Protein AF-A0A1M7TRY5-F1 (afdb_monomer_lite)

Sequence (156 aa):
MSALAARDRWSAGRLVAAAGLALAAMGAANVMFQVAPPAPGEPVGPVYLAAAAAGALAGWAHLGRQLGRGFAHAMVMGLGAAGLAALYALLAGALRDVVHVYSYAGFSSVMRLLDYMAVRFLEHLWTFARPRPLGALAVGAMIAGVFAEHYHRLWR

pLDDT: mean 76.02, std 9.77, range [50.25, 90.56]

Foldseek 3Di:
DDPVVVCLLVDPLLQLQLQLQLVLQLQLLVQLCVQPPDDVPDDSVQLSVQLSNQRNCLSNPFLSVPAPVDLVVLLVSLLVSLVRSLLRSLLSQLVVVLVVVVVPVHDPDPVVSVVSSVVSSVVSVVSSPDPRSSVSSSVSSSVSSNVSNVSSVVRD

InterPro domains:
  IPR047784 TrgA [NF033773] (11-156)

Organism: NCBI:txid1189325

Structure (mmCIF, N/CA/C/O backbone):
data_AF-A0A1M7TRY5-F1
#
_entry.id   AF-A0A1M7TRY5-F1
#
loop_
_atom_site.group_PDB
_atom_site.id
_atom_site.type_symbol
_atom_site.label_atom_id
_atom_site.label_alt_id
_atom_site.label_comp_id
_atom_site.label_asym_id
_atom_site.label_entity_id
_atom_site.label_seq_id
_atom_site.pdbx_PDB_ins_code
_atom_site.Cartn_x
_atom_site.Cartn_y
_atom_site.Cartn_z
_atom_site.occupancy
_atom_site.B_iso_or_equiv
_atom_site.auth_seq_id
_atom_site.auth_comp_id
_atom_site.auth_asym_id
_atom_site.auth_atom_id
_atom_site.pdbx_PDB_model_num
ATOM 1 N N . MET A 1 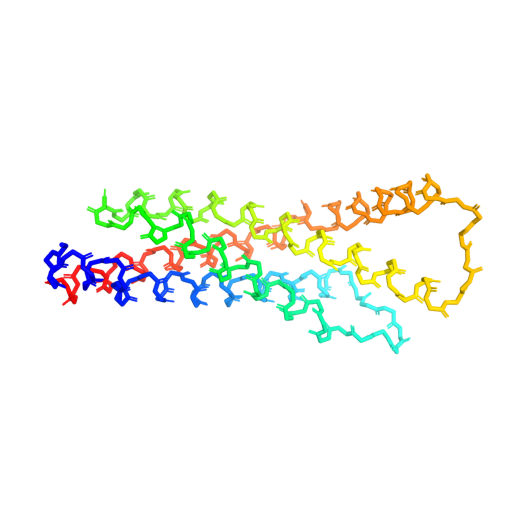1 ? -14.292 -26.425 16.934 1.00 50.25 1 MET A N 1
ATOM 2 C CA . MET A 1 1 ? -14.077 -24.962 16.819 1.00 50.25 1 MET A CA 1
ATOM 3 C C . MET A 1 1 ? -15.422 -24.277 16.987 1.00 50.25 1 MET A C 1
ATOM 5 O O . MET A 1 1 ? -16.325 -24.596 16.229 1.00 50.25 1 MET A O 1
ATOM 9 N N . SER A 1 2 ? -15.596 -23.419 17.995 1.00 58.88 2 SER A N 1
ATOM 10 C CA . SER A 1 2 ? -16.878 -22.742 18.241 1.00 58.88 2 SER A CA 1
ATOM 11 C C . SER A 1 2 ? -17.143 -21.657 17.188 1.00 58.88 2 SER A C 1
ATOM 13 O O . SER A 1 2 ? -16.215 -20.988 16.731 1.00 58.88 2 SER A O 1
ATOM 15 N N . ALA A 1 3 ? -18.409 -21.459 16.808 1.00 56.62 3 ALA A N 1
ATOM 16 C CA . ALA A 1 3 ? -18.828 -20.448 15.828 1.00 56.62 3 ALA A CA 1
ATOM 17 C C . ALA A 1 3 ? -18.386 -19.015 16.206 1.00 56.62 3 ALA A C 1
ATOM 19 O O . ALA A 1 3 ? -18.107 -18.192 15.336 1.00 56.62 3 ALA A O 1
ATOM 20 N N . LEU A 1 4 ? -18.222 -18.744 17.505 1.00 55.84 4 LEU A N 1
ATOM 21 C CA . LEU A 1 4 ? -17.671 -17.495 18.040 1.00 55.84 4 LEU A CA 1
ATOM 22 C C . LEU A 1 4 ? -16.197 -17.279 17.655 1.00 55.84 4 LEU A C 1
ATOM 24 O O . LEU A 1 4 ? -15.829 -16.185 17.239 1.00 55.84 4 LEU A O 1
ATOM 28 N N . ALA A 1 5 ? -15.368 -18.328 17.687 1.00 52.44 5 ALA A N 1
ATOM 29 C CA . ALA A 1 5 ? -13.963 -18.250 17.275 1.00 52.44 5 ALA A CA 1
ATOM 30 C C . ALA A 1 5 ? -13.796 -18.065 15.753 1.00 52.44 5 ALA A C 1
ATOM 32 O O . ALA A 1 5 ? -12.782 -17.536 15.294 1.00 52.44 5 ALA A O 1
ATOM 33 N N . ALA A 1 6 ? -14.786 -18.491 14.958 1.00 51.72 6 ALA A N 1
ATOM 34 C CA . ALA A 1 6 ? -14.837 -18.197 13.529 1.00 51.72 6 ALA A CA 1
ATOM 35 C C . ALA A 1 6 ? -15.232 -16.730 13.278 1.00 51.72 6 ALA A C 1
ATOM 37 O O . ALA A 1 6 ? -14.573 -16.057 12.492 1.00 51.72 6 ALA A O 1
ATOM 38 N N . ARG A 1 7 ? -16.233 -16.204 13.994 1.00 56.09 7 ARG A N 1
ATOM 39 C CA . ARG A 1 7 ? -16.694 -14.809 13.869 1.00 56.09 7 ARG A CA 1
ATOM 40 C C . ARG A 1 7 ? -15.608 -13.787 14.235 1.00 56.09 7 ARG A C 1
ATOM 42 O O . ARG A 1 7 ? -15.452 -12.795 13.534 1.00 56.09 7 ARG A O 1
ATOM 49 N N . ASP A 1 8 ? -14.797 -14.079 15.251 1.00 55.81 8 ASP A N 1
ATOM 50 C CA . ASP A 1 8 ? -13.663 -13.231 15.660 1.00 55.81 8 ASP A CA 1
ATOM 51 C C . ASP A 1 8 ? -12.472 -13.321 14.670 1.00 55.81 8 ASP A C 1
ATOM 53 O O . ASP A 1 8 ? -11.713 -12.369 14.490 1.00 55.81 8 ASP A O 1
ATOM 57 N N . ARG A 1 9 ? -12.325 -14.449 13.948 1.00 50.66 9 ARG A N 1
ATOM 58 C CA . ARG A 1 9 ? -11.321 -14.608 12.872 1.00 50.66 9 ARG A CA 1
ATOM 59 C C . ARG A 1 9 ? -11.648 -13.790 11.620 1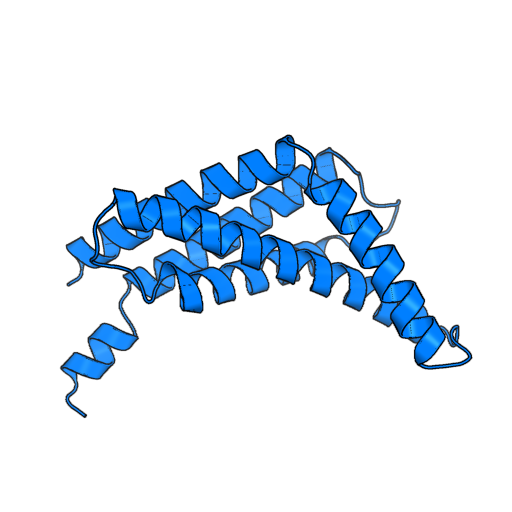.00 50.66 9 ARG A C 1
ATOM 61 O O . ARG A 1 9 ? -10.702 -13.370 10.947 1.00 50.66 9 ARG A O 1
ATOM 68 N N . TRP A 1 10 ? -12.932 -13.559 11.342 1.00 58.38 10 TRP A N 1
ATOM 69 C CA . TRP A 1 10 ? -13.459 -12.788 10.205 1.00 58.38 10 TRP A CA 1
ATOM 70 C C . TRP A 1 10 ? -14.070 -11.447 10.642 1.00 58.38 10 TRP A C 1
ATOM 72 O O . TRP A 1 10 ? -15.041 -10.983 10.046 1.00 58.38 10 TRP A O 1
ATOM 82 N N . SER A 1 11 ? -13.545 -10.837 11.709 1.00 66.81 11 SER A N 1
ATOM 83 C CA . SER A 1 11 ? -14.120 -9.610 12.258 1.00 66.81 11 SER A CA 1
ATOM 84 C C . SER A 1 11 ? -14.104 -8.478 11.226 1.00 66.81 11 SER A C 1
ATOM 86 O O . SER A 1 11 ? -13.125 -8.287 10.496 1.00 66.81 11 SER A O 1
ATOM 88 N N . ALA A 1 12 ? -15.191 -7.703 11.179 1.00 76.38 12 ALA A N 1
ATOM 89 C CA . ALA A 1 12 ? -15.332 -6.537 10.305 1.00 76.38 12 ALA A CA 1
ATOM 90 C C . ALA A 1 12 ? -14.117 -5.592 10.402 1.00 76.38 12 ALA A C 1
ATOM 92 O O . ALA A 1 12 ? -13.675 -5.042 9.397 1.00 76.38 12 ALA A O 1
ATOM 93 N N . GLY A 1 13 ? -13.492 -5.498 11.583 1.00 79.31 13 GLY A N 1
ATOM 94 C CA . GLY A 1 13 ? -12.253 -4.750 11.799 1.00 79.31 13 GLY A CA 1
ATOM 95 C C . GLY A 1 13 ? -11.076 -5.200 10.921 1.00 79.31 13 GLY A C 1
ATOM 96 O O . GLY A 1 13 ? -10.320 -4.355 10.453 1.00 79.31 13 GLY A O 1
ATOM 97 N N . ARG A 1 14 ? -10.923 -6.499 10.622 1.00 82.38 14 ARG A N 1
ATOM 98 C CA . ARG A 1 14 ? -9.838 -6.998 9.748 1.00 82.38 14 ARG A CA 1
ATOM 99 C C . ARG A 1 14 ? -10.061 -6.634 8.286 1.00 82.38 14 ARG A C 1
ATOM 101 O O . ARG A 1 14 ? -9.095 -6.340 7.586 1.00 82.38 14 ARG A O 1
ATOM 108 N N . LEU A 1 15 ? -11.318 -6.616 7.841 1.00 86.75 15 LEU A N 1
ATOM 109 C CA . LEU A 1 15 ? -11.678 -6.136 6.505 1.00 86.75 15 LEU A CA 1
ATOM 110 C C . LEU A 1 15 ? -11.440 -4.629 6.389 1.00 86.75 15 LEU A C 1
ATOM 112 O O . LEU A 1 15 ? -10.847 -4.192 5.409 1.00 86.75 15 LEU A O 1
ATOM 116 N N . VAL A 1 16 ? -11.814 -3.851 7.409 1.00 87.75 16 VAL A N 1
ATOM 117 C CA . VAL A 1 16 ? -11.538 -2.405 7.462 1.00 87.75 16 VAL A CA 1
ATOM 118 C C . VAL A 1 16 ? -10.030 -2.135 7.485 1.00 87.75 16 VAL A C 1
ATOM 120 O O . VAL A 1 16 ? -9.562 -1.266 6.758 1.00 87.75 16 VAL A O 1
ATOM 123 N N . ALA A 1 17 ? -9.253 -2.915 8.243 1.00 86.44 17 ALA A N 1
ATOM 124 C CA . ALA A 1 17 ? -7.792 -2.834 8.251 1.00 86.44 17 ALA A CA 1
ATOM 125 C C . ALA A 1 17 ? -7.193 -3.106 6.864 1.00 86.44 17 ALA A C 1
ATOM 127 O O . ALA A 1 17 ? -6.343 -2.347 6.403 1.00 86.44 17 ALA A O 1
ATOM 128 N N . ALA A 1 18 ? -7.643 -4.170 6.192 1.00 88.69 18 ALA A N 1
ATOM 129 C CA . ALA A 1 18 ? -7.191 -4.523 4.850 1.00 88.69 18 ALA A CA 1
ATOM 130 C C . ALA A 1 18 ? -7.576 -3.453 3.819 1.00 88.69 18 ALA A C 1
ATOM 132 O O . ALA A 1 18 ? -6.717 -2.970 3.088 1.00 88.69 18 ALA A O 1
ATOM 133 N N . ALA A 1 19 ? -8.842 -3.031 3.791 1.00 90.56 19 ALA A N 1
ATOM 134 C CA . ALA A 1 19 ? -9.328 -2.015 2.862 1.00 90.56 19 ALA A CA 1
ATOM 135 C C . ALA A 1 19 ? -8.653 -0.654 3.094 1.00 90.56 19 ALA A C 1
ATOM 137 O O . ALA A 1 19 ? -8.221 -0.007 2.144 1.00 90.56 19 ALA A O 1
ATOM 138 N N . GLY A 1 20 ? -8.499 -0.240 4.354 1.00 88.88 20 GLY A N 1
ATOM 139 C CA . GLY A 1 20 ? -7.842 1.013 4.712 1.00 88.88 20 GLY A CA 1
ATOM 140 C C . GLY A 1 20 ? -6.372 1.044 4.295 1.00 88.88 20 GLY A C 1
ATOM 141 O O . GLY A 1 20 ? -5.928 2.022 3.698 1.00 88.88 20 GLY A O 1
ATOM 142 N N . LEU A 1 21 ? -5.621 -0.037 4.538 1.00 87.31 21 LEU A N 1
ATOM 143 C CA . LEU A 1 21 ? -4.227 -0.124 4.089 1.00 87.31 21 LEU A CA 1
ATOM 144 C C . LEU A 1 21 ? -4.096 -0.282 2.572 1.00 87.31 21 LEU A C 1
ATOM 146 O O . LEU A 1 21 ? -3.147 0.252 2.006 1.00 87.31 21 LEU A O 1
ATOM 150 N N . ALA A 1 22 ? -5.036 -0.950 1.900 1.00 88.75 22 ALA A N 1
ATOM 151 C CA . ALA A 1 22 ? -5.077 -1.001 0.439 1.00 88.75 22 ALA A CA 1
ATOM 152 C C . ALA A 1 22 ? -5.228 0.405 -0.160 1.00 88.75 22 ALA A C 1
ATOM 154 O O . ALA A 1 22 ? -4.449 0.796 -1.028 1.00 88.75 22 ALA A O 1
ATOM 155 N N . LEU A 1 23 ? -6.175 1.195 0.357 1.00 90.00 23 LEU A N 1
ATOM 156 C CA . LEU A 1 23 ? -6.386 2.580 -0.069 1.00 90.00 23 LEU A CA 1
ATOM 157 C C . LEU A 1 23 ? -5.186 3.473 0.264 1.00 90.00 23 LEU A C 1
ATOM 159 O O . LEU A 1 23 ? -4.768 4.268 -0.576 1.00 90.00 23 LEU A O 1
AT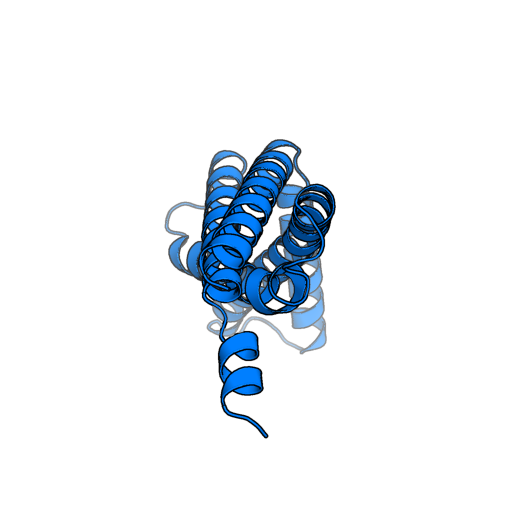OM 163 N N . ALA A 1 24 ? -4.591 3.321 1.450 1.00 87.38 24 ALA A N 1
ATOM 164 C CA . ALA A 1 24 ? -3.386 4.057 1.827 1.00 87.38 24 ALA A CA 1
ATOM 165 C C . ALA A 1 24 ? -2.205 3.738 0.895 1.00 87.38 24 ALA A C 1
ATOM 167 O O . ALA A 1 24 ? -1.498 4.648 0.463 1.00 87.38 24 ALA A O 1
ATOM 168 N N . ALA A 1 25 ? -2.017 2.465 0.536 1.00 85.25 25 ALA A N 1
ATOM 169 C CA . ALA A 1 25 ? -0.975 2.036 -0.390 1.00 85.25 25 ALA A CA 1
ATOM 170 C C . ALA A 1 25 ? -1.214 2.557 -1.817 1.00 85.25 25 ALA A C 1
ATOM 172 O O . ALA A 1 25 ? -0.278 3.041 -2.452 1.00 85.25 25 ALA A O 1
ATOM 173 N N . MET A 1 26 ? -2.462 2.550 -2.301 1.00 87.25 26 MET A N 1
ATOM 174 C CA . MET A 1 26 ? -2.819 3.191 -3.575 1.00 87.25 26 MET A CA 1
ATOM 175 C C . MET A 1 26 ? -2.552 4.699 -3.552 1.00 87.25 26 MET A C 1
ATOM 177 O O . MET A 1 26 ? -2.012 5.245 -4.513 1.00 87.25 26 MET A O 1
ATOM 181 N N . GLY A 1 27 ? -2.896 5.376 -2.454 1.00 85.94 27 GLY A N 1
ATOM 182 C CA . GLY A 1 27 ? -2.615 6.798 -2.265 1.00 85.94 27 GLY A CA 1
ATOM 183 C C . GLY A 1 27 ? -1.115 7.096 -2.280 1.00 85.94 27 GLY A C 1
ATOM 184 O O . GLY A 1 27 ? -0.677 8.028 -2.951 1.00 85.94 27 GLY A O 1
ATOM 185 N N . ALA A 1 28 ? -0.308 6.268 -1.616 1.00 82.81 28 ALA A N 1
ATOM 186 C CA . ALA A 1 28 ? 1.147 6.385 -1.643 1.00 82.81 28 ALA A CA 1
ATOM 187 C C . ALA A 1 28 ? 1.725 6.156 -3.049 1.00 82.81 28 ALA A C 1
ATOM 189 O O . ALA A 1 28 ? 2.584 6.923 -3.480 1.00 82.81 28 ALA A O 1
ATOM 190 N N . ALA A 1 29 ? 1.212 5.171 -3.796 1.00 81.31 29 ALA A N 1
ATOM 191 C CA . ALA A 1 29 ? 1.572 4.958 -5.198 1.00 81.31 29 ALA A CA 1
ATOM 192 C C . ALA A 1 29 ? 1.198 6.169 -6.073 1.00 81.31 29 ALA A C 1
ATOM 194 O O . ALA A 1 29 ? 1.983 6.592 -6.916 1.00 81.31 29 ALA A O 1
ATOM 195 N N . ASN A 1 30 ? 0.046 6.799 -5.823 1.00 86.56 30 ASN A N 1
ATOM 196 C CA . ASN A 1 30 ? -0.344 8.025 -6.518 1.00 86.56 30 ASN A CA 1
ATOM 197 C C . ASN A 1 30 ? 0.645 9.172 -6.264 1.00 86.56 30 ASN A C 1
ATOM 199 O O . ASN A 1 30 ? 1.083 9.842 -7.195 1.00 86.56 30 ASN A O 1
ATOM 203 N N . VAL A 1 31 ? 1.029 9.379 -5.002 1.00 85.19 31 VAL A N 1
ATOM 204 C CA . VAL A 1 31 ? 2.023 10.396 -4.628 1.00 85.19 31 VAL A CA 1
ATOM 205 C C . VAL A 1 31 ? 3.393 10.071 -5.229 1.00 85.19 31 VAL A C 1
ATOM 207 O O . VAL A 1 31 ? 4.097 10.981 -5.661 1.00 85.19 31 VAL A O 1
ATOM 210 N N . MET A 1 32 ? 3.762 8.790 -5.312 1.00 80.50 32 MET A N 1
ATOM 211 C CA . MET A 1 32 ? 4.979 8.353 -5.996 1.00 80.50 32 MET A CA 1
ATOM 212 C C . MET A 1 32 ? 4.971 8.790 -7.465 1.00 80.50 32 MET A C 1
ATOM 214 O O . MET A 1 32 ? 5.928 9.429 -7.892 1.00 80.50 32 MET A O 1
ATOM 218 N N . PHE A 1 33 ? 3.888 8.545 -8.209 1.00 81.88 33 PHE A N 1
ATOM 219 C CA . PHE A 1 33 ? 3.788 8.950 -9.618 1.00 81.88 33 PHE A CA 1
ATOM 220 C C . PHE A 1 33 ? 3.756 10.467 -9.831 1.00 81.88 33 PHE A C 1
ATOM 222 O O . PHE A 1 33 ? 4.169 10.949 -10.878 1.00 81.88 33 PHE A O 1
ATOM 229 N N . GLN A 1 34 ? 3.329 11.251 -8.841 1.00 85.00 34 GLN A N 1
ATOM 230 C CA . GLN A 1 34 ? 3.463 12.712 -8.907 1.00 85.00 34 GLN A CA 1
ATOM 231 C C . GLN A 1 34 ? 4.914 13.180 -8.739 1.00 85.00 34 GLN A C 1
ATOM 233 O O . GLN A 1 34 ? 5.290 14.244 -9.224 1.00 85.00 34 GLN A O 1
ATOM 238 N N . VAL A 1 35 ? 5.725 12.410 -8.014 1.00 81.19 35 VAL A N 1
ATOM 239 C CA . VAL A 1 35 ? 7.126 12.730 -7.718 1.00 81.19 35 VAL A CA 1
ATOM 240 C C . VAL A 1 35 ? 8.077 12.165 -8.778 1.00 81.19 35 VAL A C 1
ATOM 242 O O . VAL A 1 35 ? 9.120 12.762 -9.047 1.00 81.19 35 VAL A O 1
ATOM 245 N N . ALA A 1 36 ? 7.720 11.027 -9.365 1.00 79.44 36 ALA A N 1
ATOM 246 C CA . ALA A 1 36 ? 8.403 10.372 -10.469 1.00 79.44 36 ALA A CA 1
ATOM 247 C C . ALA A 1 36 ? 7.343 9.937 -11.495 1.00 79.44 36 ALA A C 1
ATOM 249 O O . ALA A 1 36 ? 6.797 8.836 -11.380 1.00 79.44 36 ALA A O 1
ATOM 250 N N . PRO A 1 37 ? 7.003 10.817 -12.455 1.00 81.75 37 PRO A N 1
ATOM 251 C CA . PRO A 1 37 ? 6.012 10.510 -13.474 1.00 81.75 37 PRO A CA 1
ATOM 252 C C . PRO A 1 37 ? 6.404 9.264 -14.274 1.00 81.75 37 PRO A C 1
ATOM 254 O O . PRO A 1 37 ? 7.580 9.121 -14.620 1.00 81.75 37 PRO A O 1
ATOM 257 N N . PRO A 1 38 ? 5.443 8.376 -14.577 1.00 78.69 38 PRO A N 1
ATOM 258 C CA . PRO A 1 38 ? 5.690 7.223 -15.433 1.00 78.69 38 PRO A CA 1
ATOM 259 C C . PRO A 1 38 ? 6.067 7.677 -16.849 1.00 78.69 38 PRO A C 1
ATOM 261 O O . PRO A 1 38 ? 5.706 8.779 -17.280 1.00 78.69 38 PRO A O 1
ATOM 264 N N . ALA A 1 39 ? 6.777 6.824 -17.589 1.00 77.88 39 ALA A N 1
ATOM 265 C CA . ALA A 1 39 ? 7.139 7.138 -18.966 1.00 77.88 39 ALA A CA 1
ATOM 266 C C . ALA A 1 39 ? 5.883 7.257 -19.864 1.00 77.88 39 ALA A C 1
ATOM 268 O O . ALA A 1 39 ? 4.848 6.641 -19.579 1.00 77.88 39 ALA A O 1
ATOM 269 N N . PRO A 1 40 ? 5.933 8.026 -20.969 1.00 76.75 40 PRO A N 1
ATOM 270 C CA . PRO A 1 40 ? 4.800 8.145 -21.884 1.00 76.75 40 PRO A CA 1
ATOM 271 C C . PRO A 1 40 ? 4.383 6.769 -22.425 1.00 76.75 40 PRO A C 1
ATOM 273 O O . PRO A 1 40 ? 5.200 6.053 -22.998 1.00 76.75 40 PRO A O 1
ATOM 276 N N . GLY A 1 41 ? 3.110 6.402 -22.247 1.00 73.88 41 GLY A N 1
ATOM 277 C CA . GLY A 1 41 ? 2.567 5.105 -22.677 1.00 73.88 41 GLY A CA 1
ATOM 278 C C . GLY A 1 41 ? 2.753 3.958 -21.677 1.00 73.88 41 GLY A C 1
ATOM 279 O O . GLY A 1 41 ? 2.320 2.839 -21.946 1.00 73.88 41 GLY A O 1
ATOM 280 N N . GLU A 1 42 ? 3.351 4.215 -20.514 1.00 76.00 42 GLU A N 1
ATOM 281 C CA . GLU A 1 42 ? 3.552 3.192 -19.497 1.00 76.00 42 GLU A CA 1
ATOM 282 C C . GLU A 1 42 ? 2.258 2.921 -18.692 1.00 76.00 42 GLU A C 1
ATOM 284 O O . GLU A 1 42 ? 1.690 3.842 -18.093 1.00 76.00 42 GLU A O 1
ATOM 289 N N . PRO A 1 43 ? 1.763 1.666 -18.628 1.00 74.62 43 PRO A N 1
ATOM 290 C CA . PRO A 1 43 ? 0.533 1.367 -17.905 1.00 74.62 43 PRO A CA 1
ATOM 291 C C . PRO A 1 43 ? 0.743 1.424 -16.386 1.00 74.62 43 PRO A C 1
ATOM 293 O O . PRO A 1 43 ? 1.333 0.532 -15.786 1.00 74.62 43 PRO A O 1
ATOM 296 N N . VAL A 1 44 ? 0.182 2.448 -15.744 1.00 79.50 44 VAL A N 1
ATOM 297 C CA . VAL A 1 44 ? 0.230 2.648 -14.281 1.00 79.50 44 VAL A CA 1
ATOM 298 C C . VAL A 1 44 ? -0.763 1.784 -13.493 1.00 79.50 44 VAL A C 1
ATOM 300 O O . VAL A 1 44 ? -0.536 1.483 -12.321 1.00 79.50 44 VAL A O 1
ATOM 303 N N . GLY A 1 45 ? -1.853 1.341 -14.127 1.00 81.75 45 GLY A N 1
ATOM 304 C CA . GLY A 1 45 ? -2.920 0.552 -13.491 1.00 81.75 45 GLY A CA 1
ATOM 305 C C . GLY A 1 45 ? -2.445 -0.697 -12.723 1.00 81.75 45 GLY A C 1
ATOM 306 O O . GLY A 1 45 ? -2.845 -0.874 -11.570 1.00 81.75 45 GLY A O 1
ATOM 307 N N . PRO A 1 46 ? -1.561 -1.540 -13.293 1.00 77.38 46 PRO A N 1
ATOM 308 C CA . PRO A 1 46 ? -1.017 -2.709 -12.601 1.00 77.38 46 PRO A CA 1
ATOM 309 C C . PRO A 1 46 ? -0.269 -2.372 -11.307 1.00 77.38 46 PRO A C 1
ATOM 311 O O . PRO A 1 46 ? -0.348 -3.133 -10.345 1.00 77.38 46 PRO A O 1
ATOM 314 N N . VAL A 1 47 ? 0.419 -1.227 -11.249 1.00 76.44 47 VAL A N 1
ATOM 315 C CA . VAL A 1 47 ? 1.155 -0.804 -10.047 1.00 76.44 47 VAL A CA 1
ATOM 316 C C . VAL A 1 47 ? 0.189 -0.408 -8.932 1.00 76.44 47 VAL A C 1
ATOM 318 O O . VAL A 1 47 ? 0.393 -0.792 -7.783 1.00 76.44 47 VAL A O 1
ATOM 321 N N . TYR A 1 48 ? -0.905 0.285 -9.260 1.00 83.06 48 TYR A N 1
ATOM 322 C CA . TYR A 1 48 ? -1.960 0.577 -8.286 1.00 83.06 48 TYR A CA 1
ATOM 323 C C . TYR A 1 48 ? -2.608 -0.696 -7.738 1.00 83.06 48 TYR A C 1
ATOM 325 O O . TYR A 1 48 ? -2.802 -0.805 -6.530 1.00 83.06 48 TYR A O 1
ATOM 333 N N . LEU A 1 49 ? -2.911 -1.665 -8.606 1.00 83.12 49 LEU A N 1
ATOM 334 C CA . LEU A 1 49 ? -3.467 -2.964 -8.209 1.00 83.12 49 LEU A CA 1
ATOM 335 C C . LEU A 1 49 ? -2.511 -3.737 -7.301 1.00 83.12 49 LEU A C 1
ATOM 337 O O . LEU A 1 49 ? -2.927 -4.268 -6.273 1.00 83.12 49 LEU A O 1
ATOM 341 N N . ALA A 1 50 ? -1.227 -3.758 -7.648 1.00 79.12 50 ALA A N 1
ATOM 342 C CA . ALA A 1 50 ? -0.200 -4.382 -6.835 1.00 79.12 50 ALA A CA 1
ATOM 343 C C . ALA A 1 50 ? -0.054 -3.710 -5.463 1.00 79.12 50 ALA A C 1
ATOM 345 O O . ALA A 1 50 ? -0.016 -4.401 -4.445 1.00 79.12 50 ALA A O 1
ATOM 346 N N . ALA A 1 51 ? -0.032 -2.376 -5.417 1.00 82.25 51 ALA A N 1
ATOM 347 C CA . ALA A 1 51 ? 0.012 -1.618 -4.171 1.00 82.25 51 ALA A CA 1
ATOM 348 C C . ALA A 1 51 ? -1.239 -1.867 -3.314 1.00 82.25 51 ALA A C 1
ATOM 350 O O . ALA A 1 51 ? -1.127 -2.086 -2.109 1.00 82.25 51 ALA A O 1
ATOM 351 N N . ALA A 1 52 ? -2.424 -1.908 -3.928 1.00 85.62 52 ALA A N 1
ATOM 352 C CA . ALA A 1 52 ? -3.674 -2.224 -3.244 1.00 85.62 52 ALA A CA 1
ATOM 353 C C . ALA A 1 52 ? -3.655 -3.639 -2.653 1.00 85.62 52 ALA A C 1
ATOM 355 O O . ALA A 1 52 ? -3.995 -3.821 -1.486 1.00 85.62 52 ALA A O 1
ATOM 356 N N . ALA A 1 53 ? -3.221 -4.636 -3.430 1.00 85.50 53 ALA A N 1
ATOM 357 C CA . ALA A 1 53 ? -3.119 -6.022 -2.982 1.00 85.50 53 ALA A CA 1
ATOM 358 C C . ALA A 1 53 ? -2.100 -6.172 -1.844 1.00 85.50 53 ALA A C 1
ATOM 360 O O . ALA A 1 53 ? -2.393 -6.798 -0.826 1.00 85.50 53 ALA A O 1
ATOM 361 N N . ALA A 1 54 ? -0.934 -5.537 -1.975 1.00 82.81 54 ALA A N 1
ATOM 362 C CA . ALA A 1 54 ? 0.090 -5.465 -0.940 1.00 82.81 54 ALA A CA 1
ATOM 363 C C . ALA A 1 54 ? -0.446 -4.843 0.359 1.00 82.81 54 ALA A C 1
ATOM 365 O O . ALA A 1 54 ? -0.296 -5.422 1.438 1.00 82.81 54 ALA A O 1
ATOM 366 N N . GLY A 1 55 ? -1.114 -3.691 0.253 1.00 85.12 55 GLY A N 1
ATOM 367 C CA . GLY A 1 55 ? -1.751 -3.008 1.375 1.00 85.12 55 GLY A CA 1
ATOM 368 C C . GLY A 1 55 ? -2.841 -3.860 2.025 1.00 85.12 55 GLY A C 1
ATOM 369 O O . GLY A 1 55 ? -2.855 -4.007 3.245 1.00 85.12 55 GLY A O 1
ATOM 370 N N . ALA A 1 56 ? -3.696 -4.505 1.231 1.00 87.81 56 ALA A N 1
ATOM 371 C CA . ALA A 1 56 ? -4.736 -5.399 1.730 1.00 87.81 56 ALA A CA 1
ATOM 372 C C . ALA A 1 56 ? -4.151 -6.584 2.508 1.00 87.81 56 ALA A C 1
ATOM 374 O O . ALA A 1 56 ? -4.599 -6.879 3.618 1.00 87.81 56 ALA A O 1
ATOM 375 N N . LEU A 1 57 ? -3.122 -7.238 1.961 1.00 86.81 57 LEU A N 1
ATOM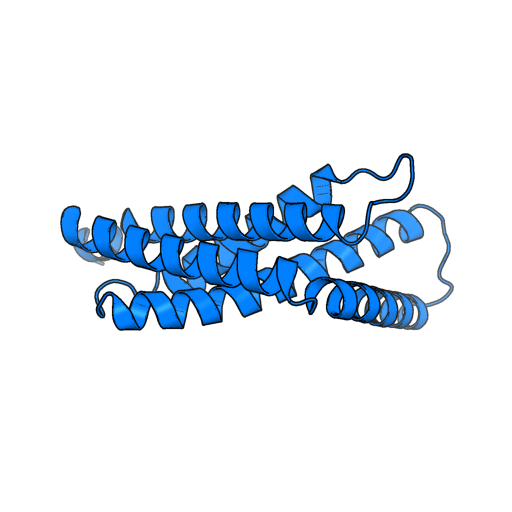 376 C CA . LEU A 1 57 ? -2.451 -8.368 2.603 1.00 86.81 57 LEU A CA 1
ATOM 377 C C . LEU A 1 57 ? -1.759 -7.944 3.902 1.00 86.81 57 LEU A C 1
ATOM 379 O O . LEU A 1 57 ? -1.951 -8.593 4.933 1.00 86.81 57 LEU A O 1
ATOM 383 N N . ALA A 1 58 ? -1.013 -6.836 3.886 1.00 84.19 58 ALA A N 1
ATOM 384 C CA . ALA A 1 58 ? -0.361 -6.297 5.076 1.00 84.19 58 ALA A CA 1
ATOM 385 C C . ALA A 1 58 ? -1.388 -5.884 6.147 1.00 84.19 58 ALA A C 1
ATOM 387 O O . ALA A 1 58 ? -1.225 -6.207 7.327 1.00 84.19 58 ALA A O 1
ATOM 388 N N . GLY A 1 59 ? -2.487 -5.243 5.745 1.00 85.12 59 GLY A N 1
ATOM 389 C CA . GLY A 1 59 ? -3.574 -4.858 6.641 1.00 85.12 59 GLY A CA 1
ATOM 390 C C . GLY A 1 59 ? -4.308 -6.049 7.240 1.00 85.12 59 GLY A C 1
ATOM 391 O O . GLY A 1 59 ? -4.586 -6.061 8.435 1.00 85.12 59 GLY A O 1
ATOM 392 N N . TRP A 1 60 ? -4.547 -7.103 6.467 1.00 87.69 60 TRP A N 1
ATOM 393 C CA . TRP A 1 60 ? -5.193 -8.316 6.963 1.00 87.69 60 TRP A CA 1
ATOM 394 C C . TRP A 1 60 ? -4.296 -9.135 7.906 1.00 87.69 60 TRP A C 1
ATOM 396 O O . TRP A 1 60 ? -4.733 -9.614 8.967 1.00 87.69 60 TRP A O 1
ATOM 406 N N . ALA A 1 61 ? -3.039 -9.332 7.498 1.00 84.31 61 ALA A N 1
ATOM 407 C CA . ALA A 1 61 ? -2.097 -10.223 8.161 1.00 84.31 61 ALA A CA 1
ATOM 408 C C . ALA A 1 61 ? -1.422 -9.574 9.372 1.00 84.31 61 ALA A C 1
ATOM 410 O O . ALA A 1 61 ? -1.270 -10.245 10.392 1.00 84.31 61 ALA A O 1
ATOM 411 N N . HIS A 1 62 ? -1.048 -8.296 9.298 1.00 81.69 62 HIS A N 1
ATOM 412 C CA . HIS A 1 62 ? -0.318 -7.627 10.376 1.00 81.69 62 HIS A CA 1
ATOM 413 C C . HIS A 1 62 ? -1.208 -6.732 11.222 1.00 81.69 62 HIS A C 1
ATOM 415 O O . HIS A 1 62 ? -1.278 -6.950 12.428 1.00 81.69 62 HIS A O 1
ATOM 421 N N . LEU A 1 63 ? -1.931 -5.784 10.624 1.00 81.62 63 LEU A N 1
ATOM 422 C CA . LEU A 1 63 ? -2.767 -4.858 11.395 1.00 81.62 63 LEU A CA 1
ATOM 423 C C . LEU A 1 63 ? -3.985 -5.578 12.001 1.00 81.62 63 LEU A C 1
ATOM 425 O O . LEU A 1 63 ? -4.222 -5.523 13.205 1.00 81.62 63 LEU A O 1
ATOM 429 N N . GLY A 1 64 ? -4.708 -6.347 11.187 1.00 80.56 64 GLY A N 1
ATOM 430 C CA . GLY A 1 64 ? -5.942 -7.027 11.572 1.00 80.56 64 GLY A CA 1
ATOM 431 C C . GLY A 1 64 ? -5.773 -8.067 12.685 1.00 80.56 64 GLY A C 1
ATOM 432 O O . GLY A 1 64 ? -6.687 -8.275 13.476 1.00 80.56 64 GLY A O 1
ATOM 433 N N . ARG A 1 65 ? -4.604 -8.717 12.791 1.00 80.50 65 ARG A N 1
ATOM 434 C CA . ARG A 1 65 ? -4.321 -9.685 13.875 1.00 80.50 65 ARG A CA 1
ATOM 435 C C . ARG A 1 65 ? -4.094 -9.021 15.232 1.00 80.50 65 ARG A C 1
ATOM 437 O O . ARG A 1 65 ? -4.038 -9.725 16.237 1.00 80.50 65 ARG A O 1
ATOM 444 N N . GLN A 1 66 ? -3.907 -7.706 15.255 1.00 79.69 66 GLN A N 1
ATOM 445 C CA . GLN A 1 66 ? -3.508 -6.960 16.447 1.00 79.69 66 GLN A CA 1
ATOM 446 C C . GLN A 1 66 ? -4.581 -5.986 16.942 1.00 79.69 66 GLN A C 1
ATOM 448 O O . GLN A 1 66 ? -4.342 -5.244 17.894 1.00 79.69 66 GLN A O 1
ATOM 453 N N . LEU A 1 67 ? -5.768 -6.026 16.333 1.00 81.25 67 LEU A N 1
ATOM 454 C CA . LEU A 1 67 ? -6.926 -5.240 16.746 1.00 81.25 67 LEU A CA 1
ATOM 455 C C . LEU A 1 67 ? -7.420 -5.654 18.141 1.00 81.25 67 LEU A C 1
ATOM 457 O O . LEU A 1 67 ? -7.346 -6.818 18.541 1.00 81.25 67 LEU A O 1
ATOM 461 N N . GLY A 1 68 ? -7.943 -4.680 18.882 1.00 79.88 68 GLY A N 1
ATOM 462 C CA . GLY A 1 68 ? -8.420 -4.816 20.256 1.00 79.88 68 GLY A CA 1
ATOM 463 C C . GLY A 1 68 ? -7.364 -4.528 21.325 1.00 79.88 68 GLY A C 1
ATOM 464 O O . GLY A 1 68 ? -7.636 -4.746 22.503 1.00 79.88 68 GLY A O 1
ATOM 465 N N . ARG A 1 69 ? -6.175 -4.047 20.940 1.00 81.75 69 ARG A N 1
ATOM 466 C CA . ARG A 1 69 ? -5.070 -3.712 21.860 1.00 81.75 69 ARG A CA 1
ATOM 467 C C . ARG A 1 69 ? -4.949 -2.222 22.183 1.00 81.75 69 ARG A C 1
ATOM 469 O O . ARG A 1 69 ? -4.042 -1.842 22.916 1.00 81.75 69 ARG A O 1
ATOM 476 N N . GLY A 1 70 ? -5.841 -1.374 21.665 1.00 81.31 70 GLY A N 1
ATOM 477 C CA . GLY A 1 70 ? -5.771 0.075 21.882 1.00 81.31 70 GLY A CA 1
ATOM 478 C C . GLY A 1 70 ? -5.439 0.875 20.628 1.00 81.31 70 GLY A C 1
ATOM 479 O O . GLY A 1 70 ? -4.712 0.414 19.751 1.00 81.31 70 GLY A O 1
ATOM 480 N N . PHE A 1 71 ? -5.927 2.118 20.582 1.00 77.12 71 PHE A N 1
ATOM 481 C CA . PHE A 1 71 ? -5.704 3.044 19.464 1.00 77.12 71 PHE A CA 1
ATOM 482 C C . PHE A 1 71 ? -4.223 3.379 19.247 1.00 77.12 71 PHE A C 1
ATOM 484 O O . PHE A 1 71 ? -3.756 3.363 18.111 1.00 77.12 71 PHE A O 1
ATOM 491 N N . ALA A 1 72 ? -3.466 3.611 20.325 1.00 76.00 72 ALA A N 1
ATOM 492 C CA . ALA A 1 72 ? -2.030 3.886 20.234 1.00 76.00 72 ALA A CA 1
ATOM 493 C C . ALA A 1 72 ? -1.258 2.700 19.628 1.00 76.00 72 ALA A C 1
ATOM 495 O O . ALA A 1 72 ? -0.391 2.885 18.778 1.00 76.00 72 ALA A O 1
ATOM 496 N N . HIS A 1 73 ? -1.624 1.470 20.003 1.00 74.94 73 HIS A N 1
ATOM 497 C CA . HIS A 1 73 ? -1.027 0.263 19.435 1.00 74.94 73 HIS A CA 1
ATOM 498 C C . HIS A 1 73 ? -1.403 0.090 17.956 1.00 74.94 73 HIS A C 1
ATOM 500 O O . HIS A 1 73 ? -0.540 -0.203 17.133 1.00 74.94 73 HIS A O 1
ATOM 506 N N . ALA A 1 74 ? -2.664 0.345 17.592 1.00 70.00 74 ALA A N 1
ATOM 507 C CA . ALA A 1 74 ? -3.127 0.282 16.207 1.00 70.00 74 ALA A CA 1
ATOM 508 C C . ALA A 1 74 ? -2.411 1.287 15.284 1.00 70.00 74 ALA A C 1
ATOM 510 O O . ALA A 1 74 ? -2.091 0.940 14.149 1.00 70.00 74 ALA A O 1
ATOM 511 N N . MET A 1 75 ? -2.092 2.495 15.765 1.00 73.44 75 MET A N 1
ATOM 512 C CA . MET A 1 75 ? -1.306 3.474 15.000 1.00 73.44 75 MET A CA 1
ATOM 513 C C . MET A 1 75 ? 0.118 2.980 14.707 1.00 73.44 75 MET A C 1
ATOM 515 O O . MET A 1 75 ? 0.564 3.027 13.560 1.00 73.44 75 MET A O 1
ATOM 519 N N . VAL A 1 76 ? 0.821 2.469 15.724 1.00 76.19 76 VAL A N 1
ATOM 520 C CA . VAL A 1 76 ? 2.195 1.951 15.577 1.00 76.19 76 VAL A CA 1
ATOM 521 C C . VAL A 1 76 ? 2.224 0.723 14.663 1.00 76.19 76 VAL A C 1
ATOM 523 O O . VAL A 1 76 ? 3.086 0.602 13.794 1.00 76.19 76 VAL A O 1
ATOM 526 N N . MET A 1 77 ? 1.244 -0.169 14.798 1.00 72.38 77 MET A N 1
ATOM 527 C CA . MET A 1 77 ? 1.134 -1.345 13.935 1.00 72.38 77 MET A CA 1
ATOM 528 C C . MET A 1 77 ? 0.720 -0.995 12.503 1.00 72.38 77 MET A C 1
ATOM 530 O O . MET A 1 77 ? 1.150 -1.673 11.571 1.00 72.38 77 MET A O 1
ATOM 534 N N . GLY A 1 78 ? -0.055 0.077 12.313 1.00 62.91 78 GLY A N 1
ATOM 535 C CA . GLY A 1 78 ? -0.354 0.646 11.000 1.00 62.91 78 GLY A CA 1
ATOM 536 C C . GLY A 1 78 ? 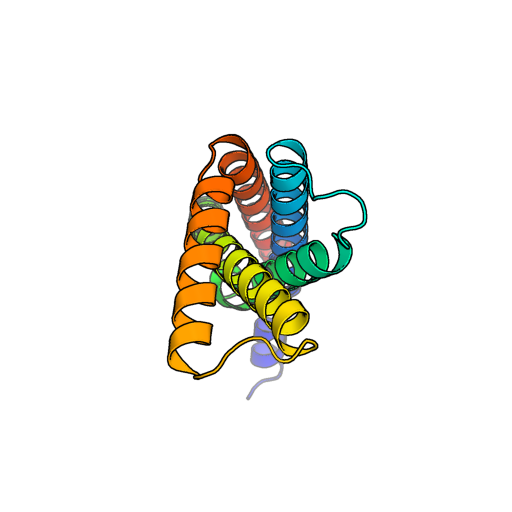0.916 1.110 10.288 1.00 62.91 78 GLY A C 1
ATOM 537 O O . GLY A 1 78 ? 1.159 0.706 9.155 1.00 62.91 78 GLY A O 1
ATOM 538 N N . LEU A 1 79 ? 1.783 1.859 10.977 1.00 72.69 79 LEU A N 1
ATOM 539 C CA . LEU A 1 79 ? 3.109 2.245 10.469 1.00 72.69 79 LEU A CA 1
ATOM 540 C C . LEU A 1 79 ? 3.977 1.032 10.090 1.00 72.69 79 LEU A C 1
ATOM 542 O O . LEU A 1 79 ? 4.594 1.019 9.025 1.00 72.69 79 LEU A O 1
ATOM 546 N N . GLY A 1 80 ? 4.001 -0.009 10.928 1.00 72.06 80 GLY A N 1
ATOM 547 C CA . GLY A 1 80 ? 4.720 -1.248 10.616 1.00 72.06 80 GLY A CA 1
ATOM 548 C C . GLY A 1 80 ? 4.168 -1.958 9.372 1.00 72.06 80 GLY A C 1
ATOM 549 O O . GLY A 1 80 ? 4.927 -2.397 8.508 1.00 72.06 80 GLY A O 1
ATOM 550 N N . ALA A 1 81 ? 2.841 -2.019 9.237 1.00 64.44 81 ALA A N 1
ATOM 551 C CA . ALA A 1 81 ? 2.175 -2.599 8.073 1.00 64.44 81 ALA A CA 1
ATOM 552 C C . ALA A 1 81 ? 2.375 -1.763 6.795 1.00 64.44 81 ALA A C 1
ATOM 554 O O . ALA A 1 81 ? 2.456 -2.333 5.709 1.00 64.44 81 ALA A O 1
ATOM 555 N N . ALA A 1 82 ? 2.520 -0.441 6.917 1.00 70.69 82 ALA A N 1
ATOM 556 C CA . ALA A 1 82 ? 2.901 0.443 5.820 1.00 70.69 82 ALA A CA 1
ATOM 557 C C . ALA A 1 82 ? 4.284 0.090 5.256 1.00 70.69 82 ALA A C 1
ATOM 559 O O . ALA A 1 82 ? 4.423 -0.054 4.045 1.00 70.69 82 ALA A O 1
ATOM 560 N N . GLY A 1 83 ? 5.288 -0.140 6.109 1.00 72.25 83 GLY A N 1
ATOM 561 C CA . GLY A 1 83 ? 6.615 -0.571 5.650 1.00 72.25 83 GLY A CA 1
ATOM 562 C C . GLY A 1 83 ? 6.563 -1.857 4.817 1.00 72.25 83 GLY A C 1
ATOM 563 O O . GLY A 1 83 ? 7.157 -1.935 3.744 1.00 72.25 83 GLY A O 1
ATOM 564 N N . LEU A 1 84 ? 5.774 -2.839 5.260 1.00 70.19 84 LEU A N 1
ATOM 565 C CA . LEU A 1 84 ? 5.534 -4.077 4.513 1.00 70.19 84 LEU A CA 1
ATOM 566 C C . LEU A 1 84 ? 4.771 -3.843 3.205 1.00 70.19 84 LEU A C 1
ATOM 568 O O . LEU A 1 84 ? 5.156 -4.393 2.177 1.00 70.19 84 LEU A O 1
ATOM 572 N N . ALA A 1 85 ? 3.721 -3.019 3.218 1.00 67.00 85 ALA A N 1
ATOM 573 C CA . ALA A 1 85 ? 2.955 -2.687 2.019 1.00 67.00 85 ALA A CA 1
ATOM 574 C C . ALA A 1 85 ? 3.828 -1.999 0.956 1.00 67.00 85 ALA A C 1
ATOM 576 O O . ALA A 1 85 ? 3.732 -2.340 -0.221 1.00 67.00 85 ALA A O 1
ATOM 577 N N . ALA A 1 86 ? 4.720 -1.093 1.370 1.00 71.88 86 ALA A N 1
ATOM 578 C CA . ALA A 1 86 ? 5.702 -0.472 0.487 1.00 71.88 86 ALA A CA 1
ATOM 579 C C . ALA A 1 86 ? 6.643 -1.521 -0.120 1.00 71.88 86 ALA A C 1
ATOM 581 O O . ALA A 1 86 ? 6.830 -1.556 -1.331 1.00 71.88 86 ALA A O 1
ATOM 582 N N . LEU A 1 87 ? 7.176 -2.429 0.700 1.00 70.31 87 LEU A N 1
ATOM 583 C CA . LEU A 1 87 ? 8.109 -3.464 0.252 1.00 70.31 87 LEU A CA 1
ATOM 584 C C . LEU A 1 87 ? 7.462 -4.431 -0.756 1.00 70.31 87 LEU A C 1
ATOM 586 O O . LEU A 1 87 ? 8.061 -4.750 -1.782 1.00 70.31 87 LEU A O 1
ATOM 590 N N . TYR A 1 88 ? 6.210 -4.829 -0.520 1.00 68.00 88 TYR A N 1
ATOM 591 C CA . TYR A 1 88 ? 5.438 -5.642 -1.462 1.00 68.00 88 TYR A CA 1
ATOM 592 C C . TYR A 1 88 ? 5.070 -4.884 -2.748 1.00 68.00 88 TYR A C 1
ATOM 594 O O . TYR A 1 88 ? 5.114 -5.475 -3.826 1.00 68.00 88 TYR A O 1
ATOM 602 N N . ALA A 1 89 ? 4.745 -3.590 -2.668 1.00 67.75 89 ALA A N 1
ATOM 603 C CA . ALA A 1 89 ? 4.470 -2.768 -3.847 1.00 67.75 89 ALA A CA 1
ATOM 604 C C . ALA A 1 89 ? 5.719 -2.605 -4.733 1.00 67.75 89 ALA A C 1
ATOM 606 O O . ALA A 1 89 ? 5.633 -2.743 -5.952 1.00 67.75 89 ALA A O 1
ATOM 607 N N . LEU A 1 90 ? 6.886 -2.388 -4.117 1.00 70.81 90 LEU A N 1
ATOM 608 C CA . LEU A 1 90 ? 8.183 -2.326 -4.797 1.00 70.81 90 LEU A CA 1
ATOM 609 C C . LEU A 1 90 ? 8.529 -3.649 -5.484 1.00 70.81 90 LEU A C 1
ATOM 611 O O . LEU A 1 90 ? 8.939 -3.663 -6.644 1.00 70.81 90 LEU A O 1
ATOM 615 N N . LEU A 1 91 ? 8.321 -4.766 -4.783 1.00 68.81 91 LEU A N 1
ATOM 616 C CA . LEU A 1 91 ? 8.562 -6.099 -5.326 1.00 68.81 91 LEU A CA 1
ATOM 617 C C . LEU A 1 91 ? 7.670 -6.366 -6.544 1.00 68.81 91 LEU A C 1
ATOM 619 O O . LEU A 1 91 ? 8.147 -6.842 -7.571 1.00 68.81 91 LEU A O 1
ATOM 623 N N . ALA A 1 92 ? 6.390 -6.011 -6.459 1.00 67.94 92 ALA A N 1
ATOM 624 C CA . ALA A 1 92 ? 5.459 -6.175 -7.564 1.00 67.94 92 ALA A CA 1
ATOM 625 C C . ALA A 1 92 ? 5.779 -5.265 -8.766 1.00 67.94 92 ALA A C 1
ATOM 627 O O . ALA A 1 92 ? 5.607 -5.694 -9.907 1.00 67.94 92 ALA A O 1
ATOM 628 N N . GLY A 1 93 ? 6.294 -4.053 -8.529 1.00 67.50 93 GLY A N 1
ATOM 629 C CA . GLY A 1 93 ? 6.837 -3.186 -9.581 1.00 67.50 93 GLY A CA 1
ATOM 630 C C . GLY A 1 93 ? 8.023 -3.829 -10.305 1.00 67.50 93 GLY A C 1
ATOM 631 O O . GLY A 1 93 ? 7.999 -3.967 -11.525 1.00 67.50 93 GLY A O 1
ATOM 632 N N . ALA A 1 94 ? 9.006 -4.340 -9.558 1.00 66.88 94 ALA A N 1
ATOM 633 C CA . ALA A 1 94 ? 10.159 -5.036 -10.134 1.00 66.88 94 ALA A CA 1
ATOM 634 C C . ALA A 1 94 ? 9.761 -6.306 -10.916 1.00 66.88 94 ALA A C 1
ATOM 636 O O . ALA A 1 94 ? 10.316 -6.586 -11.978 1.00 66.88 94 ALA A O 1
ATOM 637 N N . LEU A 1 95 ? 8.771 -7.063 -10.424 1.00 67.38 95 LEU A N 1
ATOM 638 C CA . LEU A 1 95 ? 8.207 -8.219 -11.133 1.00 67.38 95 LEU A CA 1
ATOM 639 C C . LEU A 1 95 ? 7.531 -7.818 -12.446 1.00 67.38 95 LEU A C 1
ATOM 641 O O . LEU A 1 95 ? 7.709 -8.505 -13.448 1.00 67.38 95 LEU A O 1
ATOM 645 N N . ARG A 1 96 ? 6.777 -6.715 -12.464 1.00 69.69 96 ARG A N 1
ATOM 646 C CA . ARG A 1 96 ? 6.149 -6.194 -13.684 1.00 69.69 96 ARG A CA 1
ATOM 647 C C . ARG A 1 96 ? 7.195 -5.829 -14.735 1.00 69.69 96 ARG A C 1
ATOM 649 O O . ARG A 1 96 ? 7.046 -6.231 -15.889 1.00 69.69 96 ARG A O 1
ATOM 656 N N . ASP A 1 97 ? 8.233 -5.099 -14.339 1.00 67.56 97 ASP A N 1
ATOM 657 C CA . ASP A 1 97 ? 9.317 -4.699 -15.242 1.00 67.56 97 ASP A CA 1
ATOM 658 C C . ASP A 1 97 ? 10.004 -5.923 -15.837 1.00 67.56 97 ASP A C 1
ATOM 660 O O . ASP A 1 97 ? 10.271 -5.978 -17.037 1.00 67.56 97 ASP A O 1
ATOM 664 N N . VAL A 1 98 ? 10.214 -6.952 -15.015 1.00 66.06 98 VAL A N 1
ATOM 665 C CA . VAL A 1 98 ? 10.714 -8.234 -15.495 1.00 66.06 98 VAL A CA 1
ATOM 666 C C . VAL A 1 98 ? 9.764 -8.891 -16.469 1.00 66.06 98 VAL A C 1
ATOM 668 O O . VAL A 1 98 ? 10.225 -9.275 -17.531 1.00 66.06 98 VAL A O 1
ATOM 671 N N . VAL A 1 99 ? 8.475 -9.025 -16.159 1.00 66.94 99 VAL A N 1
ATOM 672 C CA . VAL A 1 99 ? 7.512 -9.702 -17.041 1.00 66.94 99 VAL A CA 1
ATOM 673 C C . VAL A 1 99 ? 7.447 -9.014 -18.404 1.00 66.94 99 VAL A C 1
ATOM 675 O O . VAL A 1 99 ? 7.468 -9.706 -19.420 1.00 66.94 99 VAL A O 1
ATOM 678 N N . HIS A 1 100 ? 7.464 -7.678 -18.443 1.00 65.38 100 HIS A N 1
ATOM 679 C CA . HIS A 1 100 ? 7.515 -6.932 -19.700 1.00 65.38 100 HIS A CA 1
ATOM 680 C C . HIS A 1 100 ? 8.808 -7.180 -20.489 1.00 65.38 100 HIS A C 1
ATOM 682 O O . HIS A 1 100 ? 8.744 -7.356 -21.705 1.00 65.38 100 HIS A O 1
ATOM 688 N N . VAL A 1 101 ? 9.967 -7.256 -19.830 1.00 63.19 101 VAL A N 1
ATOM 689 C CA . VAL A 1 101 ? 11.242 -7.570 -20.501 1.00 63.19 101 VAL A CA 1
ATOM 690 C C . VAL A 1 101 ? 11.333 -9.057 -20.892 1.00 63.19 101 VAL A C 1
ATOM 692 O O . VAL A 1 101 ? 11.884 -9.393 -21.939 1.00 63.19 101 VAL A O 1
ATOM 695 N N . TYR A 1 102 ? 10.744 -9.963 -20.108 1.00 56.69 102 TYR A N 1
ATOM 696 C CA . TYR A 1 102 ? 10.753 -11.410 -20.347 1.00 56.69 102 TYR A CA 1
ATOM 697 C C . 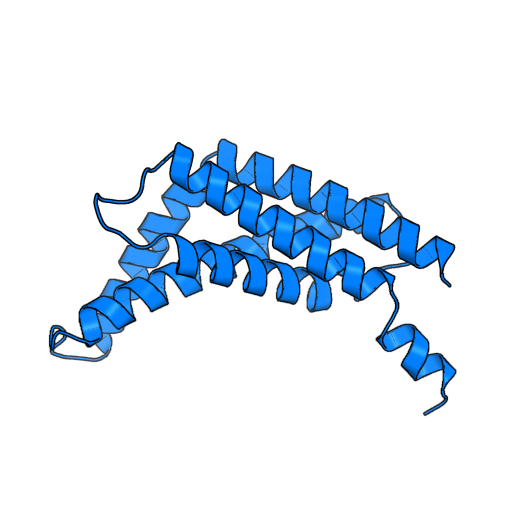TYR A 1 102 ? 9.897 -11.812 -21.548 1.00 56.69 102 TYR A C 1
ATOM 699 O O . TYR A 1 102 ? 10.262 -12.740 -22.267 1.00 56.69 102 TYR A O 1
ATOM 707 N N . SER A 1 103 ? 8.803 -11.089 -21.822 1.00 53.75 103 SER A N 1
ATOM 708 C CA . SER A 1 103 ? 8.027 -11.265 -23.059 1.00 53.75 103 SER A CA 1
ATOM 709 C C . SER A 1 103 ? 8.830 -10.971 -24.336 1.00 53.75 103 SER A C 1
ATOM 711 O O . SER A 1 103 ? 8.419 -11.391 -25.413 1.00 53.75 103 SER A O 1
ATOM 713 N N . TYR A 1 104 ? 9.997 -10.325 -24.222 1.00 51.81 104 TYR A N 1
ATOM 714 C CA . TYR A 1 104 ? 10.888 -9.977 -25.329 1.00 51.81 104 TYR A CA 1
ATOM 715 C C . TYR A 1 104 ? 12.294 -10.588 -25.158 1.00 51.81 104 TYR A C 1
ATOM 717 O O . TYR A 1 104 ? 13.285 -9.880 -25.252 1.00 51.81 104 TYR A O 1
ATOM 725 N N . ALA A 1 105 ? 12.411 -11.894 -24.880 1.00 54.09 105 ALA A N 1
ATOM 726 C CA . ALA A 1 105 ? 13.636 -12.699 -25.088 1.00 54.09 105 ALA A CA 1
ATOM 727 C C . ALA A 1 105 ? 14.997 -12.066 -24.659 1.00 54.09 105 ALA A C 1
ATOM 729 O O . ALA A 1 105 ? 16.009 -12.252 -25.333 1.00 54.09 105 ALA A O 1
ATOM 730 N N . GLY A 1 106 ? 15.041 -11.301 -23.559 1.00 55.97 106 GLY A N 1
ATOM 731 C CA . GLY A 1 106 ? 16.158 -10.379 -23.279 1.00 55.97 106 GLY A CA 1
ATOM 732 C C . GLY A 1 106 ? 17.264 -10.870 -22.336 1.00 55.97 106 GLY A C 1
ATOM 733 O O . GLY A 1 106 ? 18.322 -10.246 -22.268 1.00 55.97 106 GLY A O 1
ATOM 734 N N . PHE A 1 107 ? 17.070 -11.971 -21.601 1.00 59.34 107 PHE A N 1
ATOM 735 C CA . PHE A 1 107 ? 18.035 -12.417 -20.586 1.00 59.34 107 PHE A CA 1
ATOM 736 C C . PHE A 1 107 ? 18.634 -13.785 -20.901 1.00 59.34 107 PHE A C 1
ATOM 738 O O . PHE A 1 107 ? 17.944 -14.797 -20.955 1.00 59.34 107 PHE A O 1
ATOM 745 N N . SER A 1 108 ? 19.960 -13.817 -21.045 1.00 67.50 108 SER A N 1
ATOM 746 C CA . SER A 1 108 ? 20.735 -15.028 -21.338 1.00 67.50 108 SER A CA 1
ATOM 747 C C . SER A 1 108 ? 20.898 -15.974 -20.139 1.00 67.50 108 SER A C 1
ATOM 749 O O . SER A 1 108 ? 21.409 -17.078 -20.304 1.00 67.50 108 SER A O 1
ATOM 751 N N . SER A 1 109 ? 20.534 -15.553 -18.922 1.00 75.00 109 SER A N 1
ATOM 752 C CA . SER A 1 109 ? 20.593 -16.386 -17.715 1.00 75.00 109 SER A CA 1
ATOM 753 C C . SER A 1 109 ? 19.665 -15.877 -16.605 1.00 75.00 109 SER A C 1
ATOM 755 O O . SER A 1 109 ? 19.419 -14.675 -16.488 1.00 75.00 109 SER A O 1
ATOM 757 N N . VAL A 1 110 ? 19.218 -16.792 -15.732 1.00 74.00 110 VAL A N 1
ATOM 758 C CA . VAL A 1 110 ? 18.436 -16.482 -14.513 1.00 74.00 110 VAL A CA 1
ATOM 759 C C . VAL A 1 110 ? 19.177 -15.498 -13.602 1.00 74.00 110 VAL A C 1
ATOM 761 O O . VAL A 1 110 ? 18.556 -14.670 -12.946 1.00 74.00 110 VAL A O 1
ATOM 764 N N . MET A 1 111 ? 20.512 -15.530 -13.589 1.00 77.06 111 MET A N 1
ATOM 765 C CA . MET A 1 111 ? 21.283 -14.621 -12.743 1.00 77.06 111 MET A CA 1
ATOM 766 C C . MET A 1 111 ? 21.206 -13.167 -13.228 1.00 77.06 111 MET A C 1
ATOM 768 O O . MET A 1 111 ? 21.065 -12.266 -12.410 1.00 77.06 111 MET A O 1
ATOM 772 N N . ARG A 1 112 ? 21.202 -12.923 -14.549 1.00 74.38 112 ARG A N 1
ATOM 773 C CA . ARG A 1 112 ? 21.001 -11.564 -15.090 1.00 74.38 112 ARG A CA 1
ATOM 774 C C . ARG A 1 112 ? 19.589 -11.039 -14.840 1.00 74.38 112 ARG A C 1
ATOM 776 O O . ARG A 1 112 ? 19.417 -9.842 -14.649 1.00 74.38 112 ARG A O 1
ATOM 783 N N . LEU A 1 113 ? 18.598 -11.932 -14.816 1.00 72.25 113 LEU A N 1
ATOM 784 C CA . LEU A 1 113 ? 17.236 -11.583 -14.423 1.00 72.25 113 LEU A CA 1
ATOM 785 C C . LEU A 1 113 ? 17.192 -11.079 -12.975 1.00 72.25 113 LEU A C 1
ATOM 787 O O . LEU A 1 113 ? 16.624 -10.023 -12.713 1.00 72.25 113 LEU A O 1
ATOM 791 N N . LEU A 1 114 ? 17.781 -11.838 -12.046 1.00 76.62 114 LEU A N 1
ATOM 792 C CA . LEU A 1 114 ? 17.806 -11.483 -10.626 1.00 76.62 114 LEU A CA 1
ATOM 793 C C . LEU A 1 114 ? 18.569 -10.179 -10.383 1.00 76.62 114 LEU A C 1
ATOM 795 O O . LEU A 1 114 ? 18.122 -9.359 -9.587 1.00 76.62 114 LEU A O 1
ATOM 799 N N . ASP A 1 115 ? 19.668 -9.963 -11.104 1.00 80.19 115 ASP A N 1
ATOM 800 C CA . ASP A 1 115 ? 20.436 -8.719 -11.042 1.00 80.19 115 ASP A CA 1
ATOM 801 C C . ASP A 1 115 ? 19.611 -7.521 -11.546 1.00 80.19 115 ASP A C 1
ATOM 803 O O . ASP A 1 115 ? 19.479 -6.512 -10.855 1.00 80.19 115 ASP A O 1
ATOM 807 N N . TYR A 1 116 ? 18.927 -7.668 -12.687 1.00 76.62 116 TYR A N 1
ATOM 808 C CA . TYR A 1 116 ? 18.021 -6.637 -13.200 1.00 76.62 116 TYR A CA 1
ATOM 809 C C . TYR A 1 116 ? 16.862 -6.341 -12.236 1.00 76.62 116 TYR A C 1
ATOM 811 O O . TYR A 1 116 ? 16.533 -5.176 -12.005 1.00 76.62 116 TYR A O 1
ATOM 819 N N . MET A 1 117 ? 16.274 -7.376 -11.619 1.00 73.31 117 MET A N 1
ATOM 820 C CA . MET A 1 117 ? 15.269 -7.204 -10.564 1.00 73.31 117 MET A CA 1
ATOM 821 C C . MET A 1 117 ? 15.816 -6.433 -9.374 1.00 73.31 117 MET A C 1
ATOM 823 O O . MET A 1 117 ? 15.135 -5.541 -8.878 1.00 73.31 117 MET A O 1
ATOM 827 N N . ALA A 1 118 ? 17.014 -6.780 -8.903 1.00 74.94 118 ALA A N 1
ATOM 828 C CA . ALA A 1 118 ? 17.623 -6.142 -7.747 1.00 74.94 118 ALA A CA 1
ATOM 829 C C . ALA A 1 118 ? 17.886 -4.656 -8.017 1.00 74.94 118 ALA A C 1
ATOM 831 O O . ALA A 1 118 ? 17.499 -3.814 -7.206 1.00 74.94 118 ALA A O 1
ATOM 832 N N . VAL A 1 119 ? 18.454 -4.318 -9.179 1.00 80.69 119 VAL A N 1
ATOM 833 C CA . VAL A 1 119 ? 18.691 -2.924 -9.586 1.00 80.69 119 VAL A CA 1
ATOM 834 C C . VAL A 1 119 ? 17.374 -2.153 -9.672 1.00 80.69 119 VAL A C 1
ATOM 836 O O . VAL A 1 119 ? 17.239 -1.103 -9.044 1.00 80.69 119 VAL A O 1
ATOM 839 N N . ARG A 1 120 ? 16.363 -2.696 -10.366 1.00 75.94 120 ARG A N 1
ATOM 840 C CA . ARG A 1 120 ? 15.050 -2.041 -10.481 1.00 75.94 120 ARG A CA 1
ATOM 841 C C . ARG A 1 120 ? 14.345 -1.892 -9.145 1.00 75.94 120 ARG A C 1
ATOM 843 O O . ARG A 1 120 ? 13.718 -0.861 -8.902 1.00 75.94 120 ARG A O 1
ATOM 850 N N . PHE A 1 121 ? 14.460 -2.885 -8.272 1.00 69.88 121 PHE A N 1
ATOM 851 C CA . PHE A 1 121 ? 13.932 -2.816 -6.920 1.00 69.88 121 PHE A CA 1
ATOM 852 C C . PHE A 1 121 ? 14.609 -1.699 -6.120 1.00 69.88 121 PHE A C 1
ATOM 854 O O . PHE A 1 121 ? 13.908 -0.918 -5.482 1.00 69.88 121 PHE A O 1
ATOM 861 N N . LEU A 1 122 ? 15.940 -1.565 -6.192 1.00 76.44 122 LEU A N 1
ATOM 862 C CA . LEU A 1 122 ? 16.662 -0.474 -5.533 1.00 76.44 122 LEU A CA 1
ATOM 863 C C . LEU A 1 122 ? 16.265 0.902 -6.085 1.00 76.44 122 LEU A C 1
ATOM 865 O O . LEU A 1 122 ? 16.033 1.818 -5.300 1.00 76.44 122 LEU A O 1
ATOM 869 N N . GLU A 1 123 ? 16.149 1.063 -7.404 1.00 76.69 123 GLU A N 1
ATOM 870 C CA . GLU A 1 123 ? 15.715 2.326 -8.022 1.00 76.69 123 GLU A CA 1
ATOM 871 C C . GLU A 1 123 ? 14.317 2.746 -7.548 1.00 76.69 123 GLU A C 1
ATOM 873 O O . GLU A 1 123 ? 14.085 3.901 -7.161 1.00 76.69 123 GLU A O 1
ATOM 878 N N . HIS A 1 124 ? 13.385 1.793 -7.516 1.00 70.88 124 HIS A N 1
ATOM 879 C CA . HIS A 1 124 ? 12.049 2.038 -6.993 1.00 70.88 124 HIS A CA 1
ATOM 880 C C . HIS A 1 124 ? 12.087 2.328 -5.489 1.00 70.88 124 HIS A C 1
ATOM 882 O O . HIS A 1 124 ? 11.390 3.231 -5.028 1.00 70.88 124 HIS A O 1
ATOM 888 N N . LEU A 1 125 ? 12.931 1.628 -4.725 1.00 75.50 125 LEU A N 1
ATOM 889 C CA . LEU A 1 125 ? 13.078 1.829 -3.285 1.00 75.50 125 LEU A CA 1
ATOM 890 C C . LEU A 1 125 ? 13.568 3.242 -2.966 1.00 75.50 125 LEU A C 1
ATOM 892 O O . LEU A 1 125 ? 12.985 3.897 -2.109 1.00 75.50 125 LEU A O 1
ATOM 896 N N . TRP A 1 126 ? 14.558 3.760 -3.695 1.00 76.75 126 TRP A N 1
ATOM 897 C CA . TRP A 1 126 ? 15.020 5.145 -3.549 1.00 76.75 126 TRP A CA 1
ATOM 898 C C . TRP A 1 126 ? 13.942 6.174 -3.898 1.00 76.75 126 TRP A C 1
ATOM 900 O O . TRP A 1 126 ? 13.833 7.219 -3.253 1.00 76.75 126 TRP A O 1
ATOM 910 N N . THR A 1 127 ? 13.113 5.876 -4.896 1.00 72.56 127 THR A N 1
ATOM 911 C CA . THR A 1 127 ? 11.993 6.738 -5.292 1.00 72.56 127 THR A CA 1
ATOM 912 C C . THR A 1 127 ? 10.895 6.751 -4.227 1.00 72.56 127 THR A C 1
ATOM 914 O O . THR A 1 127 ? 10.359 7.811 -3.890 1.00 72.56 127 THR A O 1
ATOM 917 N N . PHE A 1 128 ? 10.601 5.591 -3.644 1.00 69.31 128 PHE A N 1
ATOM 918 C CA . PHE A 1 128 ? 9.594 5.426 -2.601 1.00 69.31 128 PHE A CA 1
ATOM 919 C C . PHE A 1 128 ? 10.074 5.917 -1.231 1.00 69.31 128 PHE A C 1
ATOM 921 O O . PHE A 1 128 ? 9.271 6.400 -0.441 1.00 69.31 128 PHE A O 1
ATOM 928 N N . ALA A 1 129 ? 11.383 5.876 -0.968 1.00 74.44 129 ALA A N 1
ATOM 929 C CA . ALA A 1 129 ? 12.012 6.403 0.243 1.00 74.44 129 ALA A CA 1
ATOM 930 C C . ALA A 1 129 ? 11.987 7.940 0.328 1.00 74.44 129 ALA A C 1
ATOM 932 O O . ALA A 1 129 ? 12.446 8.522 1.313 1.00 74.44 129 ALA A O 1
ATOM 933 N N . ARG A 1 130 ? 11.444 8.631 -0.683 1.00 80.25 130 ARG A N 1
ATOM 934 C CA . ARG A 1 130 ? 11.257 10.081 -0.627 1.00 80.25 130 ARG A CA 1
ATOM 935 C C . ARG A 1 130 ? 10.254 10.456 0.483 1.00 80.25 130 ARG A C 1
ATOM 937 O O . ARG A 1 130 ? 9.274 9.741 0.702 1.00 80.25 130 ARG A O 1
ATOM 944 N N . PRO A 1 131 ? 10.417 11.619 1.144 1.00 79.69 131 PRO A N 1
ATOM 945 C CA . PRO A 1 131 ? 9.586 11.995 2.294 1.00 79.69 131 PRO A CA 1
ATOM 946 C C . PRO A 1 131 ? 8.085 12.084 1.989 1.00 79.69 131 PRO A C 1
ATOM 948 O O . PRO A 1 131 ? 7.257 11.774 2.839 1.00 79.69 131 PRO A O 1
ATOM 951 N N . ARG A 1 132 ? 7.720 12.501 0.768 1.00 82.19 132 ARG A N 1
ATOM 952 C CA . ARG A 1 132 ? 6.321 12.662 0.339 1.00 82.19 132 ARG A CA 1
ATOM 953 C C . ARG A 1 132 ? 5.538 11.337 0.300 1.00 82.19 132 ARG A C 1
ATOM 955 O O . ARG A 1 132 ? 4.533 11.256 1.005 1.00 82.19 132 ARG A O 1
ATOM 962 N N . PRO A 1 133 ? 5.949 10.313 -0.475 1.00 79.25 133 PRO A N 1
ATOM 963 C CA . PRO A 1 133 ? 5.246 9.027 -0.498 1.00 79.25 133 PRO A CA 1
ATOM 964 C C . PRO A 1 133 ? 5.262 8.323 0.867 1.00 79.25 133 PRO A C 1
ATOM 966 O O . PRO A 1 133 ? 4.227 7.799 1.278 1.00 79.25 133 PRO A O 1
ATOM 969 N N . LEU A 1 134 ? 6.372 8.390 1.616 1.00 80.81 134 LEU A N 1
ATOM 970 C CA . LEU A 1 134 ? 6.436 7.859 2.984 1.00 80.81 134 LEU A CA 1
ATOM 971 C C . LEU A 1 134 ? 5.454 8.554 3.931 1.00 80.81 134 LEU A C 1
ATOM 973 O O . LEU A 1 134 ? 4.748 7.881 4.677 1.00 80.81 134 LEU A O 1
ATOM 977 N N . GLY A 1 135 ? 5.381 9.886 3.888 1.00 83.38 135 GLY A N 1
ATOM 978 C CA . GLY A 1 135 ? 4.452 10.660 4.707 1.00 83.38 135 GLY A CA 1
ATOM 979 C C . GLY A 1 135 ? 2.995 10.326 4.391 1.00 83.38 135 GLY A C 1
ATOM 980 O O . GLY A 1 135 ? 2.209 10.084 5.305 1.00 83.38 135 GLY A O 1
ATOM 981 N N . ALA A 1 136 ? 2.644 10.234 3.106 1.00 84.19 136 ALA A N 1
ATOM 982 C CA . ALA A 1 136 ? 1.299 9.854 2.676 1.00 84.19 136 ALA A CA 1
ATOM 983 C C . ALA A 1 136 ? 0.917 8.445 3.157 1.00 84.19 136 ALA A C 1
ATOM 985 O O . ALA A 1 136 ? -0.179 8.246 3.686 1.00 84.19 136 ALA A O 1
ATOM 986 N N . LEU A 1 137 ? 1.836 7.484 3.030 1.00 83.31 137 LEU A N 1
ATOM 987 C CA . LEU A 1 137 ? 1.623 6.115 3.488 1.00 83.31 137 LEU A CA 1
ATOM 988 C C . LEU A 1 137 ? 1.496 6.038 5.014 1.00 83.31 137 LEU A C 1
ATOM 990 O O . LEU A 1 137 ? 0.602 5.364 5.516 1.00 83.31 137 LEU A O 1
ATOM 994 N N . ALA A 1 138 ? 2.358 6.742 5.749 1.00 84.19 138 ALA A N 1
ATOM 995 C CA . ALA A 1 138 ? 2.342 6.780 7.207 1.00 84.19 138 ALA A CA 1
ATOM 996 C C . ALA A 1 138 ? 1.021 7.348 7.740 1.00 84.19 138 ALA A C 1
ATOM 998 O O . ALA A 1 138 ? 0.371 6.717 8.574 1.00 84.19 138 ALA A O 1
ATOM 999 N N . VAL A 1 139 ? 0.591 8.500 7.217 1.00 87.94 139 VAL A N 1
ATOM 1000 C CA . VAL A 1 139 ? -0.680 9.132 7.599 1.00 87.94 139 VAL A CA 1
ATOM 1001 C C . VAL A 1 139 ? -1.856 8.228 7.232 1.00 87.94 139 VAL A C 1
ATOM 1003 O O . VAL A 1 139 ? -2.712 7.962 8.076 1.00 87.94 139 VAL A O 1
ATOM 1006 N N . GLY A 1 140 ? -1.874 7.686 6.011 1.00 86.19 140 GLY A N 1
ATOM 1007 C CA . GLY A 1 140 ? -2.923 6.769 5.568 1.00 86.19 140 GLY A CA 1
ATOM 1008 C C . GLY A 1 140 ? -3.010 5.506 6.428 1.00 86.19 140 GLY A C 1
ATOM 1009 O O . GLY A 1 140 ? -4.103 5.088 6.805 1.00 86.19 140 GLY A O 1
ATOM 1010 N N . ALA A 1 141 ? -1.872 4.927 6.808 1.00 84.94 141 ALA A N 1
ATOM 1011 C CA . ALA A 1 141 ? -1.827 3.720 7.622 1.00 84.94 141 ALA A CA 1
ATOM 1012 C C . ALA A 1 141 ? -2.208 3.965 9.089 1.00 84.94 141 ALA A C 1
ATOM 1014 O O . ALA A 1 141 ? -2.858 3.113 9.697 1.00 84.94 141 ALA A O 1
ATOM 1015 N N . MET A 1 142 ? -1.871 5.131 9.650 1.00 86.44 142 MET A N 1
ATOM 1016 C CA . MET A 1 142 ? -2.364 5.540 10.969 1.00 86.44 142 MET A CA 1
ATOM 1017 C C . MET A 1 142 ? -3.886 5.679 10.971 1.00 86.44 142 MET A C 1
ATOM 1019 O O . MET A 1 142 ? -4.550 5.129 11.850 1.00 86.44 142 MET A O 1
ATOM 1023 N N . ILE A 1 143 ? -4.440 6.370 9.970 1.00 87.94 143 ILE A N 1
ATOM 1024 C CA . ILE A 1 143 ? -5.888 6.543 9.810 1.00 87.94 143 ILE A CA 1
ATOM 1025 C C . ILE A 1 143 ? -6.560 5.172 9.671 1.00 87.94 143 ILE A C 1
ATOM 1027 O O . ILE A 1 143 ? -7.489 4.866 10.418 1.00 87.94 143 ILE A O 1
ATOM 1031 N N . ALA A 1 144 ? -6.044 4.307 8.793 1.00 85.06 144 ALA A N 1
ATOM 1032 C CA . ALA A 1 144 ? -6.547 2.947 8.614 1.00 85.06 144 ALA A CA 1
ATOM 1033 C C . ALA A 1 144 ? -6.523 2.134 9.921 1.00 85.06 144 ALA A C 1
ATOM 1035 O O . ALA A 1 144 ? -7.498 1.454 10.235 1.00 85.06 144 ALA A O 1
ATOM 1036 N N . GLY A 1 145 ? -5.447 2.243 10.709 1.00 83.44 145 GLY A N 1
ATOM 1037 C CA . GLY A 1 145 ? -5.322 1.616 12.027 1.00 83.44 145 GLY A CA 1
ATOM 1038 C C . GLY A 1 145 ? -6.387 2.076 13.017 1.00 83.44 145 GLY A C 1
ATOM 1039 O O . GLY A 1 145 ? -7.052 1.248 13.638 1.00 83.44 145 GLY A O 1
ATOM 1040 N N . VAL A 1 146 ? -6.592 3.389 13.133 1.00 86.56 146 VAL A N 1
ATOM 1041 C CA . VAL A 1 146 ? -7.595 3.967 14.039 1.00 86.56 146 VAL A CA 1
ATOM 1042 C C . VAL A 1 146 ? -9.008 3.557 13.635 1.00 86.56 146 VAL A C 1
ATOM 1044 O O . VAL A 1 146 ? -9.778 3.119 14.490 1.00 86.56 146 VAL A O 1
ATOM 1047 N N . PHE A 1 147 ? -9.346 3.648 12.347 1.00 86.31 147 PHE A N 1
ATOM 1048 C CA . PHE A 1 147 ? -10.660 3.234 11.854 1.00 86.31 147 PHE A CA 1
ATOM 1049 C C . PHE A 1 147 ? -10.898 1.738 12.060 1.00 86.31 147 PHE A C 1
ATOM 1051 O O . PHE A 1 147 ? -11.972 1.354 12.519 1.00 86.31 147 PHE A O 1
ATOM 1058 N N . ALA A 1 148 ? -9.901 0.894 11.788 1.00 85.50 148 ALA A N 1
ATOM 1059 C CA . ALA A 1 148 ? -10.010 -0.542 12.007 1.00 85.50 148 ALA A CA 1
ATOM 1060 C C . ALA A 1 148 ? -10.235 -0.891 13.486 1.00 85.50 148 ALA A C 1
ATOM 1062 O O . ALA A 1 148 ? -11.096 -1.714 13.795 1.00 85.50 148 ALA A O 1
ATOM 1063 N N . GLU A 1 149 ? -9.515 -0.239 14.404 1.00 85.25 149 GLU A N 1
ATOM 1064 C CA . GLU A 1 149 ? -9.692 -0.417 15.851 1.00 85.25 149 GLU A CA 1
ATOM 1065 C C . GLU A 1 149 ? -11.063 0.089 16.320 1.00 85.25 149 GLU A C 1
ATOM 1067 O O . GLU A 1 149 ? -11.722 -0.570 17.124 1.00 85.25 149 GLU A O 1
ATOM 1072 N N . HIS A 1 150 ? -11.524 1.228 15.797 1.00 85.19 150 HIS A N 1
ATOM 1073 C CA . HIS A 1 150 ? -12.843 1.772 16.112 1.00 85.19 150 HIS A CA 1
ATOM 1074 C C . HIS A 1 150 ? -13.958 0.812 15.683 1.00 85.19 150 HIS A C 1
ATOM 1076 O O . HIS A 1 150 ? -14.799 0.442 16.499 1.00 85.19 150 HIS A O 1
ATOM 1082 N N . TYR A 1 151 ? -13.924 0.335 14.436 1.00 82.38 151 TYR A N 1
ATOM 1083 C CA . TYR A 1 151 ? -14.893 -0.640 13.933 1.00 82.38 151 TYR A CA 1
ATOM 1084 C C . TYR A 1 151 ? -14.821 -1.972 14.680 1.00 82.38 151 TYR A C 1
ATOM 1086 O O . TYR A 1 151 ? -15.853 -2.568 14.973 1.00 82.38 151 TYR A O 1
ATOM 1094 N N . HIS A 1 152 ? -13.623 -2.431 15.041 1.00 81.62 152 HIS A N 1
ATOM 1095 C CA . HIS A 1 152 ? -13.465 -3.643 15.843 1.00 81.62 152 HIS A CA 1
ATOM 1096 C C . HIS A 1 152 ? -14.105 -3.522 17.229 1.00 81.62 152 HIS A C 1
ATOM 1098 O O . HIS A 1 152 ? -14.658 -4.494 17.729 1.00 81.62 152 HIS A O 1
ATOM 1104 N N . ARG A 1 153 ? -14.062 -2.337 17.846 1.00 79.94 153 ARG A N 1
ATOM 1105 C CA . ARG A 1 153 ? -14.728 -2.073 19.133 1.00 79.94 153 ARG A CA 1
ATOM 1106 C C . ARG A 1 153 ? -16.240 -1.944 19.005 1.00 79.94 153 ARG A C 1
ATOM 1108 O O . ARG A 1 153 ? -16.946 -2.334 19.922 1.00 79.94 153 ARG A O 1
ATOM 1115 N N . LEU A 1 154 ? -16.714 -1.378 17.899 1.00 81.44 154 LEU A N 1
ATOM 1116 C CA . LEU A 1 154 ? -18.130 -1.079 17.692 1.00 81.44 154 LEU A CA 1
ATOM 1117 C C . LEU A 1 154 ? -18.948 -2.323 17.303 1.00 81.44 154 LEU A C 1
ATOM 1119 O O . LEU A 1 154 ? -20.133 -2.388 17.602 1.00 81.44 154 LEU A O 1
ATOM 1123 N N . TRP A 1 155 ? -18.312 -3.302 16.649 1.00 72.00 155 TRP A N 1
ATOM 1124 C CA . TRP A 1 155 ? -18.955 -4.514 16.114 1.00 72.00 155 TRP A CA 1
ATOM 1125 C C . TRP A 1 155 ? -18.531 -5.816 16.819 1.00 72.00 155 TRP A C 1
ATOM 1127 O O . TRP A 1 155 ? -18.801 -6.907 16.304 1.00 72.00 155 TRP A O 1
ATOM 1137 N N . ARG A 1 156 ? -17.845 -5.706 17.961 1.00 60.84 156 ARG A N 1
ATOM 1138 C CA . ARG A 1 156 ? -17.564 -6.828 18.869 1.00 60.84 156 ARG A CA 1
ATOM 1139 C C . ARG A 1 156 ? -18.778 -7.143 19.728 1.00 60.84 156 ARG A C 1
ATOM 1141 O O . ARG A 1 156 ? -19.025 -8.353 19.921 1.00 60.84 156 ARG A O 1
#

Secondary structure (DSSP, 8-state):
--HHHHHHHT-HHHHHHHHHHHHHHHHHHHHHHHHSPPPTT---HHHHHHHHHHHHHHIIIIIGGGTTS-HHHHHHHHHHHHHHHHHHHHHHHHHHHHHHHHTTT--SSHHHHHHHHHHHHHHHHHHHTSHHHHHHHHHHHHHHHHHHHHHHHH--

Radius of gyration: 17.57 Å; chains: 1; bounding box: 40×38×47 Å